Protein AF-A0A0J8S4V4-F1 (afdb_monomer_lite)

InterPro domains:
  IPR008217 Ccc1 family [PF01988] (78-134)
  IPR008217 Ccc1 family [PTHR31851] (48-133)

pLDDT: mean 70.84, std 20.44, range [33.16, 96.19]

Sequence (135 aa):
MACFLVLKRLLLGPSPPSTQDRLRKRLEQRQLLSDEGESSLQNGQSRRLLDLEAQTYDTFDDNASNASTRSRINPRIISDAILGLSDGLTVPFALSAGLSALGNTKVVVLGGLAELAAGAISMGLGGYVGAKSEM

Foldseek 3Di:
DVVVVVVCCVVVDDDPDDVVVVVVVVVVVVVVVPPPDDDDDDDDDPDPDPDPPPDPPPPPPPPDDDPDPPPPDPVVVVVLVCVLVVCLPPVLVVQLVVCVVVVDVVCSVVVSVVCNVVSCVVSVVVVVVVVVVVD

Radius of gyration: 25.63 Å; chains: 1; bounding box: 70×53×45 Å

Secondary structure (DSSP, 8-state):
-HHHHHHHHHHS-PPPPPHHHHHHHHHHHHHTTS-SS-----------SS------------------------HHHHHHHHHHHHHHHHHHHHHHHHHGGGS-HHHHHHHHHHHHHHHHHHHHHHHHHHHHH--

Structure (mmCIF, N/CA/C/O backbone):
data_AF-A0A0J8S4V4-F1
#
_entry.id   AF-A0A0J8S4V4-F1
#
loop_
_atom_site.group_PDB
_atom_site.id
_atom_site.type_symbol
_atom_site.label_atom_id
_atom_site.label_alt_id
_atom_site.label_comp_id
_atom_site.label_asym_id
_atom_site.label_entity_id
_atom_site.label_seq_id
_atom_site.pdbx_PDB_ins_code
_atom_site.Cartn_x
_atom_site.Cartn_y
_atom_site.Cartn_z
_atom_site.occupancy
_atom_site.B_iso_or_equiv
_atom_site.auth_seq_id
_atom_site.auth_comp_id
_atom_site.auth_asym_id
_atom_site.auth_atom_id
_atom_site.pdbx_PDB_model_num
ATOM 1 N N . MET A 1 1 ? 8.270 0.856 2.072 1.00 50.00 1 MET A N 1
ATOM 2 C CA . MET A 1 1 ? 9.400 1.570 2.743 1.00 50.00 1 MET A CA 1
ATOM 3 C C . MET A 1 1 ? 9.654 2.974 2.167 1.00 50.00 1 MET A C 1
ATOM 5 O O . MET A 1 1 ? 9.890 3.898 2.940 1.00 50.00 1 MET A O 1
ATOM 9 N N . ALA A 1 2 ? 9.540 3.173 0.845 1.00 47.88 2 ALA A N 1
ATOM 10 C CA . ALA A 1 2 ? 9.671 4.487 0.200 1.00 47.88 2 ALA A CA 1
ATOM 11 C C . ALA A 1 2 ? 8.637 5.526 0.689 1.00 47.88 2 ALA A C 1
ATOM 13 O O . ALA A 1 2 ? 9.010 6.659 0.978 1.00 47.88 2 ALA A O 1
ATOM 14 N N . CYS A 1 3 ? 7.374 5.135 0.908 1.00 47.44 3 CYS A N 1
ATOM 15 C CA . CYS A 1 3 ? 6.353 6.041 1.453 1.00 47.44 3 CYS A CA 1
ATOM 16 C C . CYS A 1 3 ? 6.638 6.461 2.912 1.00 47.44 3 CYS A C 1
ATOM 18 O O . CYS A 1 3 ? 6.410 7.608 3.275 1.00 47.44 3 CYS A O 1
ATOM 20 N N . PHE A 1 4 ? 7.237 5.586 3.734 1.00 61.81 4 PHE A N 1
ATOM 21 C CA . PHE A 1 4 ? 7.678 5.933 5.096 1.00 61.81 4 PHE A CA 1
ATOM 22 C C . PHE A 1 4 ? 8.852 6.926 5.086 1.00 61.81 4 PHE A C 1
ATOM 24 O O . PHE A 1 4 ? 8.906 7.834 5.910 1.00 61.81 4 PHE A O 1
ATOM 31 N N . LEU A 1 5 ? 9.777 6.796 4.127 1.00 56.94 5 LEU A N 1
ATOM 32 C CA . LEU A 1 5 ? 10.894 7.729 3.929 1.00 56.94 5 LEU A CA 1
ATOM 33 C C . LEU A 1 5 ? 10.432 9.094 3.397 1.00 56.94 5 LEU A C 1
ATOM 35 O O . LEU A 1 5 ? 10.936 10.116 3.862 1.00 56.94 5 LEU A O 1
ATOM 39 N N . VAL A 1 6 ? 9.456 9.123 2.485 1.00 70.31 6 VAL A N 1
ATOM 40 C CA . VAL A 1 6 ? 8.834 10.358 1.977 1.00 70.31 6 VAL A CA 1
ATOM 41 C C . VAL A 1 6 ? 8.023 11.046 3.072 1.00 70.31 6 VAL A C 1
ATOM 43 O O . VAL A 1 6 ? 8.192 12.243 3.279 1.00 70.31 6 VAL A O 1
ATOM 46 N N . LEU A 1 7 ? 7.233 10.300 3.849 1.00 58.72 7 LEU A N 1
ATOM 47 C CA . LEU A 1 7 ? 6.465 10.853 4.962 1.00 58.72 7 LEU A CA 1
ATOM 48 C C . LEU A 1 7 ? 7.385 11.351 6.086 1.00 58.72 7 LEU A C 1
ATOM 50 O O . LEU A 1 7 ? 7.160 12.436 6.603 1.00 58.72 7 LEU A O 1
ATOM 54 N N . LYS A 1 8 ? 8.488 10.650 6.395 1.00 63.00 8 LYS A N 1
ATOM 55 C CA . LYS A 1 8 ? 9.524 11.123 7.334 1.00 63.00 8 LYS A CA 1
ATOM 56 C C . LYS A 1 8 ? 10.248 12.373 6.815 1.00 63.00 8 LYS A C 1
ATOM 58 O O . LYS A 1 8 ? 10.540 13.263 7.605 1.00 63.00 8 LYS A O 1
ATOM 63 N N . ARG A 1 9 ? 10.499 12.478 5.504 1.00 62.00 9 ARG A N 1
ATOM 64 C CA . ARG A 1 9 ? 11.046 13.686 4.851 1.00 62.00 9 ARG A CA 1
ATOM 65 C C . ARG A 1 9 ? 10.070 14.866 4.873 1.00 62.00 9 ARG A C 1
ATOM 67 O O . ARG A 1 9 ? 10.527 15.999 4.991 1.00 62.00 9 ARG A O 1
ATOM 74 N N . LEU A 1 10 ? 8.766 14.603 4.782 1.00 63.44 10 LEU A N 1
ATOM 75 C CA . LEU A 1 10 ? 7.713 15.620 4.805 1.00 63.44 10 LEU A CA 1
ATOM 76 C C . LEU A 1 10 ? 7.355 16.066 6.236 1.00 63.44 10 LEU A C 1
ATOM 78 O O . LEU A 1 10 ? 7.083 17.243 6.442 1.00 63.44 10 LEU A O 1
ATOM 82 N N . 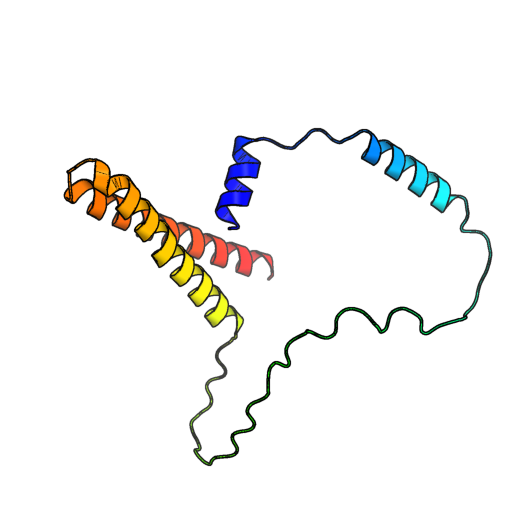LEU A 1 11 ? 7.398 15.157 7.225 1.00 63.56 11 LEU A N 1
ATOM 83 C CA . LEU A 1 11 ? 7.059 15.449 8.627 1.00 63.56 11 LEU A CA 1
ATOM 84 C C . LEU A 1 11 ? 8.227 16.005 9.458 1.00 63.56 11 LEU A C 1
ATOM 86 O O . LEU A 1 11 ? 7.982 16.796 10.361 1.00 63.56 11 LEU A O 1
ATOM 90 N N . LEU A 1 12 ? 9.479 15.586 9.211 1.00 65.88 12 LEU A N 1
ATOM 91 C CA . LEU A 1 12 ? 10.637 16.025 10.018 1.00 65.88 12 LEU A CA 1
ATOM 92 C C . LEU A 1 12 ? 11.431 17.180 9.387 1.00 65.88 12 LEU A C 1
ATOM 94 O O . LEU A 1 12 ? 12.363 17.682 10.012 1.00 65.88 12 LEU A O 1
ATOM 98 N N . GLY A 1 13 ? 11.061 17.620 8.181 1.00 54.69 13 GLY A N 1
ATOM 99 C CA . GLY A 1 13 ? 11.770 18.671 7.453 1.00 54.69 13 GLY A CA 1
ATOM 100 C C . GLY A 1 13 ? 13.216 18.296 7.079 1.00 54.69 13 GLY A C 1
ATOM 101 O O . GLY A 1 13 ? 13.777 17.303 7.553 1.00 54.69 13 GLY A O 1
ATOM 102 N N . PRO A 1 14 ? 13.858 19.055 6.176 1.00 64.31 14 PRO A N 1
ATOM 103 C CA . PRO A 1 14 ? 15.275 18.876 5.892 1.00 64.31 14 PRO A CA 1
ATOM 104 C C . PRO A 1 14 ? 16.092 19.180 7.155 1.00 64.31 14 PRO A C 1
ATOM 106 O O . PRO A 1 14 ? 16.053 20.289 7.682 1.00 64.31 14 PRO A O 1
ATOM 109 N N . SER A 1 15 ? 16.847 18.190 7.637 1.00 58.78 15 SER A N 1
ATOM 110 C CA . SER A 1 15 ? 17.825 18.386 8.708 1.00 58.78 15 SER A CA 1
ATOM 111 C C . SER A 1 15 ? 18.802 19.503 8.315 1.00 58.78 15 SER A C 1
ATOM 113 O O . SER A 1 15 ? 19.285 19.484 7.176 1.00 58.78 15 SER A O 1
ATOM 115 N N . PRO A 1 16 ? 19.116 20.454 9.214 1.00 65.56 16 PRO A N 1
ATOM 116 C CA . PRO A 1 16 ? 20.029 21.542 8.897 1.00 65.56 16 PRO A CA 1
ATOM 117 C C . PRO A 1 16 ? 21.397 20.984 8.474 1.00 65.56 16 PRO A C 1
ATOM 119 O O . PRO A 1 16 ? 21.843 19.977 9.036 1.00 65.56 16 PRO A O 1
ATOM 122 N N . PRO A 1 17 ? 22.069 21.612 7.492 1.00 58.56 17 PRO A N 1
ATOM 123 C CA . PRO A 1 17 ? 23.377 21.166 7.038 1.00 58.56 17 PRO A CA 1
ATOM 124 C C . PRO A 1 17 ? 24.356 21.229 8.208 1.00 58.56 17 PRO A C 1
ATOM 126 O O . PRO A 1 17 ? 24.560 22.279 8.824 1.00 58.56 17 PRO A O 1
ATOM 129 N N . SER A 1 18 ? 24.934 20.080 8.539 1.00 62.75 18 SER A N 1
ATOM 130 C CA . SER A 1 18 ? 25.891 19.974 9.631 1.00 62.75 18 SER A CA 1
ATOM 131 C C . SER A 1 18 ? 27.195 20.685 9.254 1.00 62.75 18 SER A C 1
ATOM 133 O O . SER A 1 18 ? 27.595 20.719 8.091 1.00 62.75 18 SER A O 1
ATOM 135 N N . THR A 1 19 ? 27.899 21.247 10.239 1.00 66.88 19 THR A N 1
ATOM 136 C CA . THR A 1 19 ? 29.189 21.954 10.076 1.00 66.88 19 THR A CA 1
ATOM 137 C C . THR A 1 19 ? 30.239 21.141 9.289 1.00 66.88 19 THR A C 1
ATOM 139 O O . THR A 1 19 ? 31.135 21.716 8.672 1.00 66.88 19 THR A O 1
ATOM 142 N N . GLN A 1 20 ? 30.083 19.814 9.237 1.00 63.66 20 GLN A N 1
ATOM 143 C CA . GLN A 1 20 ? 30.852 18.876 8.411 1.00 63.66 20 GLN A CA 1
ATOM 144 C C . GLN A 1 20 ? 30.785 19.201 6.906 1.00 63.66 20 GLN A C 1
ATOM 146 O O . GLN A 1 20 ? 31.806 19.122 6.225 1.00 63.66 20 GLN A O 1
ATOM 151 N N . ASP A 1 21 ? 29.643 19.661 6.383 1.00 62.62 21 ASP A N 1
ATOM 152 C CA . ASP A 1 21 ? 29.483 19.998 4.958 1.00 62.62 21 ASP A CA 1
ATOM 153 C C . ASP A 1 21 ? 30.279 21.253 4.570 1.00 62.62 21 ASP A C 1
ATOM 155 O O . ASP A 1 21 ? 30.789 21.378 3.453 1.00 62.62 21 ASP A O 1
ATOM 159 N N . ARG A 1 22 ? 30.456 22.177 5.525 1.00 65.38 22 ARG A N 1
ATOM 160 C CA . ARG A 1 22 ? 31.315 23.358 5.351 1.00 65.38 22 ARG A CA 1
ATOM 161 C C . ARG A 1 22 ? 32.796 22.987 5.342 1.00 65.38 22 ARG A C 1
ATOM 163 O O . ARG A 1 22 ? 33.561 23.591 4.592 1.00 65.38 22 ARG A O 1
ATOM 170 N N . LEU A 1 23 ? 33.192 21.998 6.144 1.00 63.09 23 LEU A N 1
ATOM 171 C CA . LEU A 1 23 ? 34.560 21.479 6.165 1.00 63.09 23 LEU A CA 1
ATOM 172 C C . LEU A 1 23 ? 34.869 20.665 4.907 1.00 63.09 23 LEU A C 1
ATOM 174 O O . LEU A 1 23 ? 35.931 20.855 4.323 1.00 63.09 23 LEU A O 1
ATOM 178 N N . ARG A 1 24 ? 33.924 19.853 4.419 1.00 68.38 24 ARG A N 1
ATOM 179 C CA . ARG A 1 24 ? 34.069 19.127 3.148 1.00 68.38 24 ARG A CA 1
ATOM 180 C C . ARG A 1 24 ? 34.285 20.064 1.965 1.00 68.38 24 ARG A C 1
ATOM 182 O O . ARG A 1 24 ? 35.248 19.879 1.232 1.00 68.38 24 ARG A O 1
ATOM 189 N N . LYS A 1 25 ? 33.504 21.145 1.856 1.00 67.50 25 LYS A N 1
ATOM 190 C CA . LYS A 1 25 ? 33.727 22.163 0.811 1.00 67.50 25 LYS A CA 1
ATOM 191 C C . LYS A 1 25 ? 35.089 22.860 0.920 1.00 67.50 25 LYS A C 1
ATOM 193 O O . LYS A 1 25 ? 35.677 23.200 -0.098 1.00 67.50 25 LYS A O 1
ATOM 198 N N . ARG A 1 26 ? 35.611 23.064 2.135 1.00 64.44 26 ARG A N 1
ATOM 199 C CA . ARG A 1 26 ? 36.954 23.638 2.359 1.00 64.44 26 ARG A CA 1
ATOM 200 C C . ARG A 1 26 ? 38.079 22.650 2.021 1.00 64.44 26 ARG A C 1
ATOM 202 O O . ARG A 1 26 ? 39.130 23.090 1.565 1.00 64.44 26 ARG A O 1
ATOM 209 N N . LEU A 1 27 ? 37.864 21.351 2.238 1.00 66.06 27 LEU A N 1
ATOM 210 C CA . LEU A 1 27 ? 38.814 20.289 1.895 1.00 66.06 27 LEU A CA 1
ATOM 211 C C . LEU A 1 27 ? 38.864 20.038 0.382 1.00 66.06 27 LEU A C 1
ATOM 213 O O . LEU A 1 27 ? 39.959 19.969 -0.166 1.00 66.06 27 LEU A O 1
ATOM 217 N N . GLU A 1 28 ? 37.724 20.036 -0.315 1.00 70.62 28 GLU A N 1
ATOM 218 C CA . GLU A 1 28 ? 37.704 19.965 -1.787 1.00 70.62 28 GLU A CA 1
ATOM 219 C C . GLU A 1 28 ? 38.363 21.193 -2.425 1.00 70.62 28 GLU A C 1
ATOM 221 O O . GLU A 1 28 ? 39.132 21.078 -3.377 1.00 70.62 28 GLU A O 1
ATOM 226 N N . GLN A 1 29 ? 38.155 22.375 -1.837 1.00 67.62 29 GLN A N 1
ATOM 227 C CA . GLN A 1 29 ? 38.824 23.593 -2.288 1.00 67.62 29 GLN A CA 1
ATOM 228 C C . GLN A 1 29 ? 40.347 23.548 -2.066 1.00 67.62 29 GLN A C 1
ATOM 230 O O . GLN A 1 29 ? 41.073 24.217 -2.791 1.00 67.62 29 GLN A O 1
ATOM 235 N N . ARG A 1 30 ? 40.851 22.751 -1.110 1.00 56.97 30 ARG A N 1
ATOM 236 C CA . ARG A 1 30 ? 42.294 22.484 -0.948 1.00 56.97 30 ARG A CA 1
ATOM 237 C C . ARG A 1 30 ? 42.818 21.421 -1.915 1.00 56.97 30 ARG A C 1
ATOM 239 O O . ARG A 1 30 ? 43.979 21.517 -2.290 1.00 56.97 30 ARG A O 1
ATOM 246 N N . GLN A 1 31 ? 41.991 20.462 -2.331 1.00 55.94 31 GLN A N 1
ATOM 247 C CA . GLN A 1 31 ? 42.362 19.446 -3.323 1.00 55.94 31 GLN A CA 1
ATOM 248 C C . GLN A 1 31 ? 42.525 20.032 -4.732 1.00 55.94 31 GLN A C 1
ATOM 250 O O . GLN A 1 31 ? 43.446 19.646 -5.441 1.00 55.94 31 GLN A O 1
ATOM 255 N N . LEU A 1 32 ? 41.730 21.041 -5.105 1.00 55.25 32 LEU A N 1
ATOM 256 C CA . LEU A 1 32 ? 41.868 21.730 -6.399 1.00 55.25 32 LEU A CA 1
ATOM 257 C C . LEU A 1 32 ? 43.122 22.623 -6.519 1.00 55.25 32 LEU A C 1
ATOM 259 O O . LEU A 1 32 ? 43.405 23.127 -7.598 1.00 55.25 32 LEU A O 1
ATOM 263 N N . LEU A 1 33 ? 43.873 22.830 -5.431 1.00 54.91 33 LEU A N 1
ATOM 264 C CA . LEU A 1 33 ? 45.148 23.566 -5.418 1.00 54.91 33 LEU A CA 1
ATOM 265 C C . LEU A 1 33 ? 46.378 22.634 -5.430 1.00 54.91 33 LEU A C 1
ATOM 267 O O . LEU A 1 33 ? 47.497 23.125 -5.302 1.00 54.91 33 LEU A O 1
ATOM 271 N N . SER A 1 34 ? 46.191 21.312 -5.551 1.00 49.03 34 SER A N 1
ATOM 272 C CA . SER A 1 34 ? 47.278 20.318 -5.486 1.00 49.03 34 SER A CA 1
ATOM 273 C C . SER A 1 34 ? 47.435 19.434 -6.729 1.00 49.03 34 SER A C 1
ATOM 275 O O . SER A 1 34 ? 48.296 18.566 -6.702 1.00 49.03 34 SER A O 1
ATOM 277 N N . ASP A 1 35 ? 46.673 19.648 -7.808 1.00 46.31 35 ASP A N 1
ATOM 278 C CA . ASP A 1 35 ? 46.697 18.754 -8.986 1.00 46.31 35 ASP A CA 1
ATOM 279 C C . ASP A 1 35 ? 47.666 19.182 -10.111 1.00 46.31 35 ASP A C 1
ATOM 281 O O . ASP A 1 35 ? 47.731 18.552 -11.160 1.00 46.31 35 ASP A O 1
ATOM 285 N N . GLU A 1 36 ? 48.497 20.207 -9.895 1.00 49.56 36 GLU A N 1
ATOM 286 C CA . GLU A 1 36 ? 49.631 20.498 -10.787 1.00 49.56 36 GLU A CA 1
ATOM 287 C C . GLU A 1 36 ? 50.833 19.606 -10.413 1.00 49.56 36 GLU A C 1
ATOM 289 O O . GLU A 1 36 ? 51.835 20.091 -9.883 1.00 49.56 36 GLU A O 1
ATOM 294 N N . GLY A 1 37 ? 50.743 18.292 -10.651 1.00 47.31 37 GLY A N 1
ATOM 295 C CA . GLY A 1 37 ? 51.923 17.423 -10.615 1.00 47.31 37 GLY A CA 1
ATOM 296 C C . GLY A 1 37 ? 51.695 15.961 -10.233 1.00 47.31 37 GLY A C 1
ATOM 297 O O . GLY A 1 37 ? 51.513 15.640 -9.067 1.00 47.31 37 GLY A O 1
ATOM 298 N N . GLU A 1 38 ? 51.886 15.104 -11.237 1.00 35.53 38 GLU A N 1
ATOM 299 C CA . GLU A 1 38 ? 52.450 13.743 -11.184 1.00 35.53 38 GLU A CA 1
ATOM 300 C C . GLU A 1 38 ? 51.544 12.609 -11.687 1.00 35.53 38 GLU A C 1
ATOM 302 O O . GLU A 1 38 ? 50.490 12.253 -11.169 1.00 35.53 38 GLU A O 1
ATOM 307 N N . SER A 1 39 ? 52.052 12.037 -12.768 1.00 37.69 39 SER A N 1
ATOM 308 C CA . SER A 1 39 ? 51.565 10.939 -13.581 1.00 37.69 39 SER A CA 1
ATOM 309 C C . SER A 1 39 ? 51.892 9.546 -13.019 1.00 37.69 39 SER A C 1
ATOM 311 O O . SER A 1 39 ? 52.938 9.360 -12.407 1.00 37.69 39 SER A O 1
ATOM 313 N N . SER A 1 40 ? 51.120 8.554 -13.486 1.00 35.03 40 SER A N 1
ATOM 314 C CA . SER A 1 40 ? 51.520 7.154 -13.769 1.00 35.03 40 SER A CA 1
ATOM 315 C C . SER A 1 40 ? 51.294 6.059 -12.704 1.00 35.03 40 SER A C 1
ATOM 317 O O . SER A 1 40 ? 51.623 6.192 -11.535 1.00 35.03 40 SER A O 1
ATOM 319 N N . LEU A 1 41 ? 50.749 4.937 -13.206 1.00 44.09 41 LEU A N 1
ATOM 320 C CA . LEU A 1 41 ? 50.546 3.588 -12.643 1.00 44.09 41 LEU A CA 1
ATOM 321 C C . LEU A 1 41 ? 51.369 3.182 -11.397 1.00 44.09 41 LEU A C 1
ATOM 323 O O . LEU A 1 41 ? 52.589 3.223 -11.469 1.00 44.09 41 LEU A O 1
ATOM 327 N N . GLN A 1 42 ? 50.722 2.529 -10.408 1.00 41.12 42 GLN A N 1
ATOM 328 C CA . GLN A 1 42 ? 50.954 1.108 -10.033 1.00 41.12 42 GLN A CA 1
ATOM 329 C C . GLN A 1 42 ? 50.034 0.634 -8.872 1.00 41.12 42 GLN A C 1
ATOM 331 O O . GLN A 1 42 ? 49.894 1.328 -7.874 1.00 41.12 42 GLN A O 1
ATOM 336 N N . ASN A 1 43 ? 49.595 -0.636 -8.946 1.00 34.06 43 ASN A N 1
ATOM 337 C CA . ASN A 1 43 ? 49.363 -1.576 -7.822 1.00 34.06 43 ASN A CA 1
ATOM 338 C C . ASN A 1 43 ? 48.121 -1.372 -6.921 1.00 34.06 43 ASN A C 1
ATOM 340 O O . ASN A 1 43 ? 47.822 -0.281 -6.478 1.00 34.06 43 ASN A O 1
ATOM 344 N N . GLY A 1 44 ? 47.352 -2.378 -6.501 1.00 33.16 44 GLY A N 1
ATOM 345 C CA . GLY A 1 44 ? 47.536 -3.825 -6.511 1.00 33.16 44 GLY A CA 1
ATOM 346 C C . GLY A 1 44 ? 46.633 -4.457 -5.432 1.00 33.16 44 GLY A C 1
ATOM 347 O O . GLY A 1 44 ? 46.713 -4.131 -4.253 1.00 33.16 44 GLY A O 1
ATOM 348 N N . GLN A 1 45 ? 45.752 -5.364 -5.855 1.00 48.88 45 GLN A N 1
ATOM 349 C CA . GLN A 1 45 ? 45.441 -6.646 -5.195 1.00 48.88 45 GLN A CA 1
ATOM 350 C C . GLN A 1 45 ? 44.839 -6.753 -3.772 1.00 48.88 45 GLN A C 1
ATOM 352 O O . GLN A 1 45 ? 44.493 -7.874 -3.408 1.00 48.88 45 GLN A O 1
ATOM 357 N N . SER A 1 46 ? 44.614 -5.708 -2.971 1.00 45.78 46 SER A N 1
ATOM 358 C CA . SER A 1 46 ? 44.446 -5.934 -1.512 1.00 45.78 46 SER A CA 1
ATOM 359 C C . SER A 1 46 ? 43.067 -5.714 -0.857 1.00 45.78 46 SER A C 1
ATOM 361 O O . SER A 1 46 ? 43.027 -5.297 0.296 1.00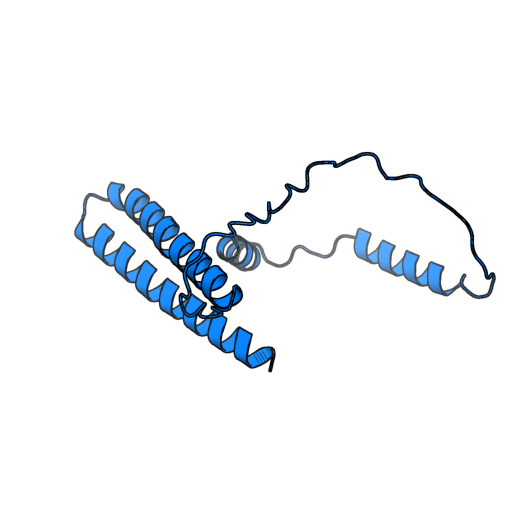 45.78 46 SER A O 1
ATOM 363 N N . ARG A 1 47 ? 41.924 -6.006 -1.511 1.00 41.34 47 ARG A N 1
ATOM 364 C CA . ARG A 1 47 ? 40.604 -6.141 -0.818 1.00 41.34 47 ARG A CA 1
ATOM 365 C C . ARG A 1 47 ? 39.685 -7.214 -1.417 1.00 41.34 47 ARG A C 1
ATOM 367 O O . ARG A 1 47 ? 38.512 -6.984 -1.676 1.00 41.34 47 ARG A O 1
ATOM 374 N N . ARG A 1 48 ? 40.239 -8.407 -1.632 1.00 48.06 48 ARG A N 1
ATOM 375 C CA . ARG A 1 48 ? 39.539 -9.589 -2.160 1.00 48.06 48 ARG A CA 1
ATOM 376 C C . ARG A 1 48 ? 38.992 -10.547 -1.077 1.00 48.06 48 ARG A C 1
ATOM 378 O O . ARG A 1 48 ? 38.879 -11.726 -1.380 1.00 48.06 48 ARG A O 1
ATOM 385 N N . LEU A 1 49 ? 38.715 -10.122 0.166 1.00 52.66 49 LEU A N 1
ATOM 386 C CA . LEU A 1 49 ? 38.500 -11.099 1.262 1.00 52.66 49 LEU A CA 1
ATOM 387 C C . LEU A 1 49 ? 37.256 -10.939 2.158 1.00 52.66 49 LEU A C 1
ATOM 389 O O . LEU A 1 49 ? 37.042 -11.795 3.001 1.00 52.66 49 LEU A O 1
ATOM 393 N N . LEU A 1 50 ? 36.408 -9.928 1.982 1.00 54.47 50 LEU A N 1
ATOM 394 C CA . LEU A 1 50 ? 35.125 -9.789 2.698 1.00 54.47 50 LEU A CA 1
ATOM 395 C C . LEU A 1 50 ? 34.215 -9.028 1.712 1.00 54.47 50 LEU A C 1
ATOM 397 O O . LEU A 1 50 ? 34.514 -7.880 1.413 1.00 54.47 50 LEU A O 1
ATOM 401 N N . ASP A 1 51 ? 33.275 -9.601 0.963 1.00 41.22 51 ASP A N 1
ATOM 402 C CA . ASP A 1 51 ? 32.212 -10.506 1.377 1.00 41.22 51 ASP A CA 1
ATOM 403 C C . ASP A 1 51 ? 31.873 -11.475 0.234 1.00 41.22 51 ASP A C 1
ATOM 405 O O . ASP A 1 51 ? 31.480 -11.086 -0.868 1.00 41.22 51 ASP A O 1
ATOM 409 N N . LEU A 1 52 ? 32.052 -12.763 0.509 1.00 53.72 52 LEU A N 1
ATOM 410 C CA . LEU A 1 52 ? 31.711 -13.871 -0.368 1.00 53.72 52 LEU A CA 1
ATOM 411 C C . LEU A 1 52 ? 30.273 -14.331 -0.091 1.00 53.72 52 LEU A C 1
ATOM 413 O O . LEU A 1 52 ? 30.093 -15.467 0.309 1.00 53.72 52 LEU A O 1
ATOM 417 N N . GLU A 1 53 ? 29.261 -13.479 -0.284 1.00 45.56 53 GLU A N 1
ATOM 418 C CA . GLU A 1 53 ? 27.839 -13.893 -0.252 1.00 45.56 53 GLU A CA 1
ATOM 419 C C . GLU A 1 53 ? 26.957 -13.058 -1.201 1.00 45.56 53 GLU A C 1
ATOM 421 O O . GLU A 1 53 ? 25.805 -12.738 -0.913 1.00 45.56 53 GLU A O 1
ATOM 426 N N . ALA A 1 54 ? 27.462 -12.721 -2.391 1.00 44.12 54 ALA A N 1
ATOM 427 C CA . ALA A 1 54 ? 26.559 -12.433 -3.501 1.00 44.12 54 ALA A CA 1
ATOM 428 C C . ALA A 1 54 ? 26.059 -13.779 -4.028 1.00 44.12 54 ALA A C 1
ATOM 430 O O . ALA A 1 54 ? 26.712 -14.401 -4.865 1.00 44.12 54 ALA A O 1
ATOM 431 N N . GLN A 1 55 ? 24.943 -14.244 -3.457 1.00 43.25 55 GLN A N 1
ATOM 432 C CA . GLN A 1 55 ? 24.180 -15.387 -3.942 1.00 43.25 55 GLN A CA 1
ATOM 433 C C . GLN A 1 55 ? 24.109 -15.331 -5.464 1.00 43.25 55 GLN A C 1
ATOM 435 O O . GLN A 1 55 ? 23.501 -14.440 -6.061 1.00 43.25 55 GLN A O 1
ATOM 440 N N . THR A 1 56 ? 24.799 -16.296 -6.060 1.00 42.09 56 THR A N 1
ATOM 441 C CA . THR A 1 56 ? 24.596 -16.797 -7.402 1.00 42.09 56 THR A CA 1
ATOM 442 C C . THR A 1 56 ? 23.101 -16.770 -7.688 1.00 42.09 56 THR A C 1
ATOM 444 O O . THR A 1 56 ? 22.325 -17.497 -7.071 1.00 42.09 56 THR A O 1
ATOM 447 N N . TYR A 1 57 ? 22.680 -15.911 -8.613 1.00 42.09 57 TYR A N 1
ATOM 448 C CA . TYR A 1 57 ? 21.444 -16.166 -9.330 1.00 42.09 57 TYR A CA 1
ATOM 449 C C . TYR A 1 57 ? 21.739 -17.410 -10.159 1.00 42.09 57 TYR A C 1
ATOM 451 O O . TYR A 1 57 ? 22.314 -17.311 -11.244 1.00 42.09 57 TYR A O 1
ATOM 459 N N . ASP A 1 58 ? 21.469 -18.578 -9.576 1.00 33.72 58 ASP A N 1
ATOM 460 C CA . ASP A 1 58 ? 21.614 -19.854 -10.253 1.00 33.72 58 ASP A CA 1
ATOM 461 C C . ASP A 1 58 ? 20.795 -19.775 -11.533 1.00 33.72 58 ASP A C 1
ATOM 463 O O . ASP A 1 58 ? 19.566 -19.660 -11.539 1.00 33.72 58 ASP A O 1
ATOM 467 N N . THR A 1 59 ? 21.522 -19.759 -12.643 1.00 45.53 59 THR A N 1
ATOM 468 C CA . THR A 1 59 ? 20.941 -19.998 -13.948 1.00 45.53 59 THR A CA 1
ATOM 469 C C . THR A 1 59 ? 20.525 -21.459 -13.931 1.00 45.53 59 THR A C 1
ATOM 471 O O . THR A 1 59 ? 21.353 -22.347 -14.107 1.00 45.53 59 THR A O 1
ATOM 474 N N . PHE A 1 60 ? 19.248 -21.703 -13.639 1.00 44.97 60 PHE A N 1
ATOM 475 C CA . PHE A 1 60 ? 18.625 -23.003 -13.843 1.00 44.97 60 PHE A CA 1
ATOM 476 C C . PHE A 1 60 ? 18.602 -23.264 -15.353 1.00 44.97 60 PHE A C 1
ATOM 478 O O . PHE A 1 60 ? 17.759 -22.748 -16.093 1.00 44.97 60 PHE A O 1
ATOM 485 N N . ASP A 1 61 ? 19.611 -23.998 -15.811 1.00 48.94 61 ASP A N 1
ATOM 486 C CA . ASP A 1 61 ? 19.737 -24.525 -17.163 1.00 48.94 61 ASP A CA 1
ATOM 487 C C . ASP A 1 61 ? 18.834 -25.764 -17.280 1.00 48.94 61 ASP A C 1
ATOM 489 O O . ASP A 1 61 ? 19.282 -26.908 -17.229 1.00 48.94 61 ASP A O 1
ATOM 493 N N . ASP A 1 62 ? 17.523 -25.536 -17.382 1.00 47.97 62 ASP A N 1
ATOM 494 C CA . ASP A 1 62 ? 16.571 -26.581 -17.758 1.00 47.97 62 ASP A CA 1
ATOM 495 C C . ASP A 1 62 ? 16.477 -26.644 -19.285 1.00 47.97 62 ASP A C 1
ATOM 497 O O . ASP A 1 62 ? 15.570 -26.105 -19.930 1.00 47.97 62 ASP A O 1
ATOM 501 N N . ASN A 1 63 ? 17.440 -27.345 -19.879 1.00 59.53 63 ASN A N 1
ATOM 502 C CA . ASN A 1 63 ? 17.291 -27.915 -21.208 1.00 59.53 63 ASN A CA 1
ATOM 503 C C . ASN A 1 63 ? 16.288 -29.083 -21.153 1.00 59.53 63 ASN A C 1
ATOM 505 O O . ASN A 1 63 ? 16.665 -30.253 -21.100 1.00 59.53 63 ASN A O 1
ATOM 509 N N . ALA A 1 64 ? 14.998 -28.753 -21.172 1.00 45.97 64 ALA A N 1
ATOM 510 C CA . ALA A 1 64 ? 13.914 -29.696 -21.414 1.00 45.97 64 ALA A CA 1
ATOM 511 C C . ALA A 1 64 ? 12.889 -29.061 -22.364 1.00 45.97 64 ALA A C 1
ATOM 513 O O . ALA A 1 64 ? 11.908 -28.441 -21.959 1.00 45.97 64 ALA A O 1
ATOM 514 N N . SER A 1 65 ? 13.179 -29.183 -23.661 1.00 48.19 65 SER A N 1
ATOM 515 C CA . SER A 1 65 ? 12.202 -29.565 -24.690 1.00 48.19 65 SER A CA 1
ATOM 516 C C . SER A 1 65 ? 10.735 -29.189 -24.425 1.00 48.19 65 SER A C 1
ATOM 518 O O . SER A 1 65 ? 9.880 -30.040 -24.194 1.00 48.19 65 SER A O 1
ATOM 520 N N . ASN A 1 66 ? 10.403 -27.911 -24.586 1.00 41.66 66 ASN A N 1
ATOM 521 C CA . ASN A 1 66 ? 9.087 -27.537 -25.088 1.00 41.66 66 ASN A CA 1
ATOM 522 C C . ASN A 1 66 ? 9.172 -26.192 -25.800 1.00 41.66 66 ASN A C 1
ATOM 524 O O . ASN A 1 66 ? 9.499 -25.167 -25.204 1.00 41.66 66 ASN A O 1
ATOM 528 N N . ALA A 1 67 ? 8.881 -26.211 -27.098 1.00 50.75 67 ALA A N 1
ATOM 529 C CA . ALA A 1 67 ? 8.669 -25.027 -27.908 1.00 50.75 67 ALA A CA 1
ATOM 530 C C . ALA A 1 67 ? 7.408 -24.301 -27.411 1.00 50.75 67 ALA A C 1
ATOM 532 O O . ALA A 1 67 ? 6.330 -24.421 -27.980 1.00 50.75 67 ALA A O 1
ATOM 533 N N . SER A 1 68 ? 7.540 -23.569 -26.310 1.00 49.47 68 SER A N 1
ATOM 534 C CA . SER A 1 68 ? 6.564 -22.589 -25.865 1.00 49.47 68 SER A CA 1
ATOM 535 C C . SER A 1 68 ? 7.126 -21.225 -26.215 1.00 49.47 68 SER A C 1
ATOM 537 O O . SER A 1 68 ? 8.235 -20.876 -25.810 1.00 49.47 68 SER A O 1
ATOM 539 N N . THR A 1 69 ? 6.385 -20.479 -27.023 1.00 53.78 69 THR A N 1
ATOM 540 C CA . THR A 1 69 ? 6.607 -19.079 -27.377 1.00 53.78 69 THR A CA 1
ATOM 541 C C . THR A 1 69 ? 7.020 -18.282 -26.134 1.00 53.78 69 THR A C 1
ATOM 543 O O . THR A 1 69 ? 6.167 -17.836 -25.368 1.00 53.78 69 THR A O 1
ATOM 546 N N . ARG A 1 70 ? 8.330 -18.128 -25.885 1.00 61.97 70 ARG A N 1
ATOM 547 C CA . ARG A 1 70 ? 8.845 -17.425 -24.703 1.00 61.97 70 ARG A CA 1
ATOM 548 C C . ARG A 1 70 ? 8.562 -15.940 -24.891 1.00 61.97 70 ARG A C 1
ATOM 550 O O . ARG A 1 70 ? 9.377 -15.207 -25.447 1.00 61.97 70 ARG A O 1
ATOM 557 N N . SER A 1 71 ? 7.372 -15.512 -24.476 1.00 66.00 71 SER A N 1
ATOM 558 C CA . SER A 1 71 ? 7.010 -14.103 -24.374 1.00 66.00 71 SER A CA 1
ATOM 559 C C . SER A 1 71 ? 8.085 -13.424 -23.529 1.00 66.00 71 SER A C 1
ATOM 561 O O . SER A 1 71 ? 8.276 -13.769 -22.362 1.00 66.00 71 SER A O 1
ATOM 563 N N . ARG A 1 72 ? 8.870 -12.527 -24.134 1.00 71.06 72 ARG A N 1
ATOM 564 C CA . ARG A 1 72 ? 9.857 -11.727 -23.406 1.00 71.06 72 ARG A CA 1
ATOM 565 C C . ARG A 1 72 ? 9.103 -10.664 -22.617 1.00 71.06 72 ARG A C 1
ATOM 567 O O . ARG A 1 72 ? 8.919 -9.545 -23.084 1.00 71.06 72 ARG A O 1
ATOM 574 N N . ILE A 1 73 ? 8.626 -11.037 -21.437 1.00 77.69 73 ILE A N 1
ATOM 575 C CA . ILE A 1 73 ? 8.013 -10.103 -20.497 1.00 77.69 73 ILE A CA 1
ATOM 576 C C . ILE A 1 73 ? 9.145 -9.276 -19.878 1.00 77.69 73 ILE A C 1
ATOM 578 O O . ILE A 1 73 ? 10.133 -9.834 -19.399 1.00 77.69 73 ILE A O 1
ATOM 582 N N . ASN A 1 74 ? 9.032 -7.948 -19.910 1.00 85.88 74 ASN A N 1
ATOM 583 C CA . ASN A 1 74 ? 10.061 -7.079 -19.347 1.00 85.88 74 ASN A CA 1
ATOM 584 C C . ASN A 1 74 ? 10.102 -7.226 -17.815 1.00 85.88 74 ASN A C 1
ATOM 586 O O . ASN A 1 74 ? 9.064 -7.051 -17.172 1.00 85.88 74 ASN A O 1
ATOM 590 N N . PRO A 1 75 ? 11.282 -7.457 -17.209 1.00 87.69 75 PRO A N 1
ATOM 591 C CA . PRO A 1 75 ? 11.403 -7.630 -15.762 1.00 87.69 75 PRO A CA 1
ATOM 592 C C . PRO A 1 75 ? 10.953 -6.387 -14.987 1.00 87.69 75 PRO A C 1
ATOM 594 O O . PRO A 1 75 ? 10.420 -6.523 -13.897 1.00 87.69 75 PRO A O 1
ATOM 597 N N . ARG A 1 76 ? 11.074 -5.185 -15.574 1.00 84.56 76 ARG A N 1
ATOM 598 C CA . ARG A 1 76 ? 10.575 -3.932 -14.979 1.00 84.56 76 ARG A CA 1
ATOM 599 C C . ARG A 1 76 ? 9.077 -3.989 -14.662 1.00 84.56 76 ARG A C 1
ATOM 601 O O . ARG A 1 76 ? 8.682 -3.663 -13.556 1.00 84.56 76 ARG A O 1
ATOM 608 N N . ILE A 1 77 ? 8.270 -4.505 -15.592 1.00 85.38 77 ILE A N 1
ATOM 609 C CA . ILE A 1 77 ? 6.812 -4.616 -15.424 1.00 85.38 77 ILE A CA 1
ATOM 610 C C . ILE A 1 77 ? 6.474 -5.593 -14.293 1.00 85.38 77 ILE A C 1
ATOM 612 O O . ILE A 1 77 ? 5.576 -5.343 -13.496 1.00 85.38 77 ILE A O 1
ATOM 616 N N . ILE A 1 78 ? 7.209 -6.704 -14.214 1.00 91.06 78 ILE A N 1
ATOM 617 C CA . ILE A 1 78 ? 7.028 -7.712 -13.165 1.00 91.06 78 ILE A CA 1
ATOM 618 C C . ILE A 1 78 ? 7.422 -7.134 -11.802 1.00 91.06 78 ILE A C 1
ATOM 620 O O . ILE A 1 78 ? 6.673 -7.285 -10.842 1.00 91.06 78 ILE A O 1
ATOM 624 N N . SER A 1 79 ? 8.551 -6.430 -11.720 1.00 89.94 79 SER A N 1
ATOM 625 C CA . SER A 1 79 ? 8.996 -5.768 -10.493 1.00 89.94 79 SER A CA 1
ATOM 626 C C . SER A 1 79 ? 8.005 -4.703 -10.024 1.00 89.94 79 SER A C 1
ATOM 628 O O . SER A 1 79 ? 7.631 -4.711 -8.854 1.00 89.94 79 SER A O 1
ATOM 630 N N . ASP A 1 80 ? 7.523 -3.840 -10.920 1.00 88.44 80 ASP A N 1
ATOM 631 C CA . ASP A 1 80 ? 6.540 -2.801 -10.586 1.00 88.44 80 ASP A CA 1
ATOM 632 C C . ASP A 1 80 ? 5.217 -3.419 -10.105 1.00 88.44 80 ASP A C 1
ATOM 634 O O . ASP A 1 80 ? 4.622 -2.948 -9.132 1.00 88.44 80 ASP A O 1
ATOM 638 N N . ALA A 1 81 ? 4.793 -4.532 -10.718 1.00 89.62 81 ALA A N 1
ATOM 639 C CA . ALA A 1 81 ? 3.622 -5.288 -10.283 1.00 89.62 81 ALA A CA 1
ATOM 640 C C . ALA A 1 81 ? 3.813 -5.919 -8.895 1.00 89.62 81 ALA A C 1
ATOM 642 O O . ALA A 1 81 ? 2.910 -5.842 -8.063 1.00 89.62 81 ALA A O 1
ATOM 643 N N . ILE A 1 82 ? 4.979 -6.512 -8.614 1.00 92.94 82 ILE A N 1
ATOM 644 C CA . ILE A 1 82 ? 5.286 -7.100 -7.301 1.00 92.94 82 ILE A CA 1
ATOM 645 C C . ILE A 1 82 ? 5.341 -6.012 -6.227 1.00 92.94 82 ILE A C 1
ATOM 647 O O . ILE A 1 82 ? 4.803 -6.217 -5.140 1.00 92.94 82 ILE A O 1
ATOM 651 N N . LEU A 1 83 ? 5.944 -4.857 -6.517 1.00 89.88 83 LEU A N 1
ATOM 652 C CA . LEU A 1 83 ? 5.998 -3.726 -5.588 1.00 89.88 83 LEU A CA 1
ATOM 653 C C . LEU A 1 83 ? 4.592 -3.199 -5.275 1.00 89.88 83 LEU A C 1
ATOM 655 O O . LEU A 1 83 ? 4.261 -3.026 -4.102 1.00 89.88 83 LEU A O 1
ATOM 659 N N . GLY A 1 84 ? 3.751 -3.013 -6.297 1.00 90.19 84 GLY A N 1
ATOM 660 C CA . GLY A 1 84 ? 2.372 -2.557 -6.116 1.00 90.19 84 GLY A CA 1
ATO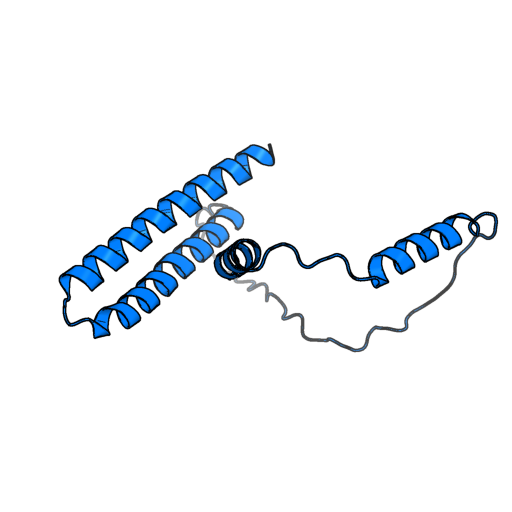M 661 C C . GLY A 1 84 ? 1.494 -3.565 -5.378 1.00 90.19 84 GLY A C 1
ATOM 662 O O . GLY A 1 84 ? 0.749 -3.190 -4.476 1.00 90.19 84 GLY A O 1
ATOM 663 N N . LEU A 1 85 ? 1.621 -4.855 -5.694 1.00 91.38 85 LEU A N 1
ATOM 664 C CA . LEU A 1 85 ? 0.904 -5.923 -4.997 1.00 91.38 85 LEU A CA 1
ATOM 665 C C . LEU A 1 85 ? 1.369 -6.054 -3.542 1.00 91.38 85 LEU A C 1
ATOM 667 O O . LEU A 1 85 ? 0.546 -6.229 -2.646 1.00 91.38 85 LEU A O 1
ATOM 671 N N . SER A 1 86 ? 2.671 -5.925 -3.288 1.00 92.44 86 SER A N 1
ATOM 672 C CA . SER A 1 86 ? 3.229 -6.023 -1.934 1.00 92.44 86 SER A CA 1
ATOM 673 C C . SER A 1 86 ? 2.760 -4.872 -1.040 1.00 92.44 86 SER A C 1
ATOM 675 O O . SER A 1 86 ? 2.367 -5.126 0.101 1.00 92.44 86 SER A O 1
ATOM 677 N N . ASP A 1 87 ? 2.733 -3.630 -1.542 1.00 88.56 87 ASP A N 1
ATOM 678 C CA . ASP A 1 87 ? 2.160 -2.493 -0.799 1.00 88.56 87 ASP A CA 1
ATOM 679 C C . ASP A 1 87 ? 0.630 -2.628 -0.668 1.00 88.56 87 ASP A C 1
ATOM 681 O O . ASP A 1 87 ? 0.086 -2.424 0.420 1.00 88.56 87 ASP A O 1
ATOM 685 N N . GLY A 1 88 ? -0.056 -3.071 -1.729 1.00 89.56 88 GLY A N 1
ATOM 686 C CA . GLY A 1 88 ? -1.508 -3.279 -1.764 1.00 89.56 88 GLY A CA 1
ATOM 687 C C . GLY A 1 88 ? -2.028 -4.409 -0.866 1.00 89.56 88 GLY A C 1
ATOM 688 O O . GLY A 1 88 ? -3.213 -4.430 -0.545 1.00 89.56 88 GLY A O 1
ATOM 689 N N . LEU A 1 89 ? -1.165 -5.322 -0.415 1.00 92.25 89 LEU A N 1
ATOM 690 C CA . LEU A 1 89 ? -1.504 -6.327 0.597 1.00 92.25 89 LEU A CA 1
ATOM 691 C C . LEU A 1 89 ? -1.060 -5.900 1.995 1.00 92.25 89 LEU A C 1
ATOM 693 O O . LEU A 1 89 ? -1.821 -6.038 2.950 1.00 92.25 89 LEU A O 1
ATOM 697 N N . THR A 1 90 ? 0.149 -5.358 2.130 1.00 92.88 90 THR A N 1
ATOM 698 C CA . THR A 1 90 ? 0.730 -5.062 3.446 1.00 92.88 90 THR A CA 1
ATOM 699 C C . THR A 1 90 ? 0.045 -3.877 4.118 1.00 92.88 90 THR A C 1
ATOM 701 O O . THR A 1 90 ? -0.295 -3.952 5.302 1.00 92.88 90 THR A O 1
ATOM 704 N N . VAL A 1 91 ? -0.182 -2.785 3.380 1.00 93.56 91 VAL A N 1
ATOM 705 C CA . VAL A 1 91 ? -0.738 -1.551 3.954 1.00 93.56 91 VAL A CA 1
ATOM 706 C C . VAL A 1 91 ? -2.209 -1.734 4.339 1.00 93.56 91 VAL A C 1
ATOM 708 O O . VAL A 1 91 ? -2.533 -1.488 5.503 1.00 93.56 91 VAL A O 1
ATOM 711 N N . PRO A 1 92 ? -3.099 -2.252 3.468 1.00 92.38 92 PRO A N 1
ATOM 712 C CA . PRO A 1 92 ? -4.488 -2.500 3.851 1.00 92.38 92 PRO A CA 1
ATOM 713 C C . PRO A 1 92 ? -4.631 -3.557 4.949 1.00 92.38 92 PRO A C 1
ATOM 715 O O . PRO A 1 92 ? -5.543 -3.449 5.769 1.00 92.38 92 PRO A O 1
ATOM 718 N N . PHE A 1 93 ? -3.729 -4.544 5.025 1.00 93.19 93 PHE A N 1
ATOM 719 C CA . PHE A 1 93 ? -3.717 -5.525 6.113 1.00 93.19 93 PHE A CA 1
ATOM 720 C C . PHE A 1 93 ? -3.372 -4.880 7.460 1.00 93.19 93 PHE A C 1
ATOM 722 O O . PHE A 1 93 ? -4.108 -5.051 8.434 1.00 93.19 93 PHE A O 1
ATOM 729 N N . ALA A 1 94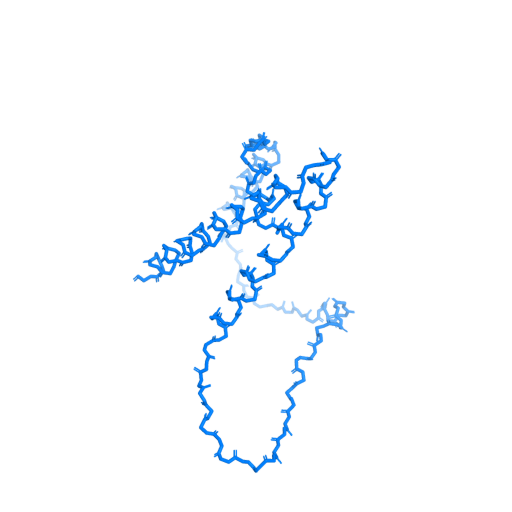 ? -2.307 -4.075 7.507 1.00 94.94 94 ALA A N 1
ATOM 730 C CA . ALA A 1 94 ? -1.927 -3.335 8.708 1.00 94.94 94 ALA A CA 1
ATOM 731 C C . ALA A 1 94 ? -3.018 -2.335 9.133 1.00 94.94 94 ALA A C 1
ATOM 733 O O . ALA A 1 94 ? -3.366 -2.252 10.312 1.00 94.94 94 ALA A O 1
ATOM 734 N N . LEU A 1 95 ? -3.598 -1.617 8.167 1.00 94.75 95 LEU A N 1
ATOM 735 C CA . LEU A 1 95 ? -4.676 -0.657 8.398 1.00 94.75 95 LEU A CA 1
ATOM 736 C C . LEU A 1 95 ? -5.937 -1.349 8.928 1.00 94.75 95 LEU A C 1
ATOM 738 O O . LEU A 1 95 ? -6.527 -0.886 9.902 1.00 94.75 95 LEU A O 1
ATOM 742 N N . SER A 1 96 ? -6.315 -2.489 8.346 1.00 93.62 96 SER A N 1
ATOM 743 C CA . SER A 1 96 ? -7.472 -3.262 8.803 1.00 93.62 96 SER A CA 1
ATOM 744 C C . SER A 1 96 ? -7.271 -3.805 10.217 1.00 93.62 96 SER A C 1
ATOM 746 O O . SER A 1 96 ? -8.182 -3.711 11.038 1.00 93.62 96 SER A O 1
ATOM 748 N N . ALA A 1 97 ? -6.073 -4.309 10.530 1.00 94.31 97 ALA A N 1
ATOM 749 C CA . ALA A 1 97 ? -5.725 -4.770 11.872 1.00 94.31 97 ALA A CA 1
ATOM 750 C C . ALA A 1 97 ? -5.802 -3.632 12.908 1.00 94.31 97 ALA A C 1
ATOM 752 O O . ALA A 1 97 ? -6.361 -3.824 13.987 1.00 94.31 97 ALA A O 1
ATOM 753 N N . GLY A 1 98 ? -5.317 -2.433 12.563 1.00 93.81 98 GLY A N 1
ATOM 754 C CA . GLY A 1 98 ? -5.413 -1.250 13.423 1.00 93.81 98 GLY A CA 1
ATOM 755 C C . GLY A 1 98 ? -6.852 -0.756 13.619 1.00 93.81 98 GLY A C 1
ATOM 756 O O . GLY A 1 98 ? -7.270 -0.486 14.744 1.00 93.81 98 GLY A O 1
ATOM 757 N N . LEU A 1 99 ? -7.641 -0.690 12.541 1.00 94.75 99 LEU A N 1
ATOM 758 C CA . LEU A 1 99 ? -9.050 -0.274 12.586 1.00 94.75 99 LEU A CA 1
ATOM 759 C C . LEU A 1 99 ? -9.956 -1.312 13.263 1.00 94.75 99 LEU A C 1
ATOM 761 O O . LEU A 1 99 ? -11.021 -0.949 13.764 1.00 94.75 99 LEU A O 1
ATOM 765 N N . SER A 1 100 ? -9.550 -2.584 13.317 1.00 92.75 100 SER A N 1
ATOM 766 C CA . SER A 1 100 ? -10.332 -3.656 13.946 1.00 92.75 100 SER A CA 1
ATOM 767 C C . SER A 1 100 ? -10.628 -3.389 15.427 1.00 92.75 100 SER A C 1
ATOM 769 O O . SER A 1 100 ? -11.621 -3.897 15.946 1.00 92.75 100 SER A O 1
ATOM 771 N N . ALA A 1 101 ? -9.817 -2.570 16.105 1.00 94.06 101 ALA A N 1
ATOM 772 C CA . ALA A 1 101 ? -10.032 -2.186 17.501 1.00 94.06 101 ALA A CA 1
ATOM 773 C C . ALA A 1 101 ? -11.233 -1.238 17.710 1.00 94.06 101 ALA A C 1
ATOM 775 O O . ALA A 1 101 ? -11.723 -1.111 18.829 1.00 94.06 101 ALA A O 1
ATOM 776 N N . LEU A 1 102 ? -11.740 -0.591 16.652 1.00 91.00 102 LEU A N 1
ATOM 777 C CA . LEU A 1 102 ? -12.862 0.357 16.727 1.00 91.00 102 LEU A CA 1
ATOM 778 C C . LEU A 1 102 ? -14.243 -0.323 16.792 1.00 91.00 102 LEU A C 1
ATOM 780 O O . LEU A 1 102 ? -15.258 0.363 16.886 1.00 91.00 102 LEU A O 1
ATOM 784 N N . GLY A 1 103 ? -14.313 -1.656 16.697 1.00 87.38 103 GLY A N 1
ATOM 785 C CA . GLY A 1 103 ? -15.556 -2.425 16.849 1.00 87.38 103 GLY A CA 1
ATOM 786 C C . GLY A 1 103 ? -16.581 -2.270 15.714 1.00 87.38 103 GLY A C 1
ATOM 787 O O . GLY A 1 103 ? -17.658 -2.855 15.786 1.00 87.38 103 GLY A O 1
ATOM 788 N N . ASN A 1 104 ? -16.268 -1.515 14.654 1.00 94.75 104 ASN A N 1
ATOM 789 C CA . ASN A 1 104 ? -17.146 -1.319 13.499 1.00 94.75 104 ASN A CA 1
ATOM 790 C C . ASN A 1 104 ? -16.520 -1.870 12.212 1.00 94.75 104 ASN A C 1
ATOM 792 O O . ASN A 1 104 ? -15.698 -1.221 11.563 1.00 94.75 104 ASN A O 1
ATOM 796 N N . THR A 1 105 ? -16.981 -3.047 11.790 1.00 95.12 105 THR A N 1
ATOM 797 C CA . THR A 1 105 ? -16.488 -3.742 10.592 1.00 95.12 105 THR A CA 1
ATOM 798 C C . THR A 1 105 ? -16.689 -2.942 9.302 1.00 95.12 105 THR A C 1
ATOM 800 O O . THR A 1 105 ? -15.867 -3.051 8.395 1.00 95.12 105 THR A O 1
ATOM 803 N N . LYS A 1 106 ? -17.722 -2.088 9.201 1.00 96.12 106 LYS A N 1
ATOM 804 C CA . LYS A 1 106 ? -17.919 -1.263 7.992 1.00 96.12 106 LYS A CA 1
ATOM 805 C C . LYS A 1 106 ? -16.777 -0.273 7.798 1.00 96.12 106 LYS A C 1
ATOM 807 O O . LYS A 1 106 ? -16.373 -0.046 6.666 1.00 96.12 106 LYS A O 1
ATOM 812 N N . VAL A 1 107 ? -16.261 0.295 8.889 1.00 95.25 107 VAL A N 1
ATOM 813 C CA . VAL A 1 107 ? -15.146 1.251 8.841 1.00 95.25 107 VAL A CA 1
ATOM 814 C C . VAL A 1 107 ? -13.863 0.552 8.405 1.00 95.25 107 VAL A C 1
ATOM 816 O O . VAL A 1 107 ? -13.142 1.090 7.574 1.00 95.25 107 VAL A O 1
ATOM 819 N N . VAL A 1 108 ? -13.616 -0.664 8.898 1.00 95.44 108 VAL A N 1
ATOM 820 C CA . VAL A 1 108 ? -12.463 -1.485 8.494 1.00 95.44 108 VAL A CA 1
ATOM 821 C C . VAL A 1 108 ? -12.498 -1.763 6.990 1.00 95.44 108 VAL A C 1
ATOM 823 O O . VAL A 1 108 ? -11.525 -1.500 6.290 1.00 95.44 108 VAL A O 1
ATOM 826 N N . VAL A 1 109 ? -13.639 -2.240 6.481 1.00 95.25 109 VAL A N 1
ATOM 827 C CA . VAL A 1 109 ? -13.779 -2.608 5.065 1.00 95.25 109 VAL A CA 1
ATOM 828 C C . VAL A 1 109 ? -13.725 -1.377 4.161 1.00 95.25 109 VAL A C 1
ATOM 830 O O . VAL A 1 109 ? -12.970 -1.374 3.195 1.00 95.25 109 VAL A O 1
ATOM 833 N N . LEU A 1 110 ? -14.477 -0.317 4.474 1.00 96.19 110 LEU A N 1
ATOM 834 C CA . LEU A 1 110 ? -14.480 0.908 3.666 1.00 96.19 110 LEU A CA 1
ATOM 835 C C . LEU A 1 110 ? -13.128 1.626 3.711 1.00 96.19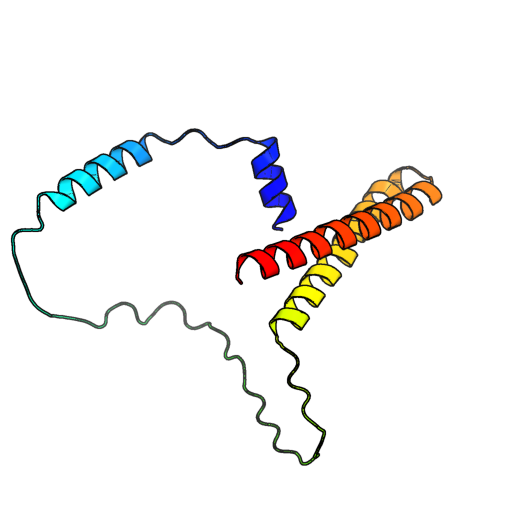 110 LEU A C 1
ATOM 837 O O . LEU A 1 110 ? -12.673 2.107 2.679 1.00 96.19 110 LEU A O 1
ATOM 841 N N . GLY A 1 111 ? -12.475 1.667 4.875 1.00 94.44 111 GLY A N 1
ATOM 842 C CA . GLY A 1 111 ? -11.150 2.261 5.037 1.00 94.44 111 GLY A CA 1
ATOM 843 C C . GLY A 1 111 ? -10.073 1.493 4.273 1.00 94.44 111 GLY A C 1
ATOM 844 O O . GLY A 1 111 ? -9.299 2.100 3.540 1.00 94.44 111 GLY A O 1
ATOM 845 N N . GLY A 1 112 ? -10.068 0.159 4.371 1.00 94.94 112 GLY A N 1
ATOM 846 C CA . GLY A 1 112 ? -9.139 -0.689 3.620 1.00 94.94 112 GLY A CA 1
ATOM 847 C C . GLY A 1 112 ? -9.329 -0.583 2.106 1.00 94.94 112 GLY A C 1
ATOM 848 O O . GLY A 1 112 ? -8.349 -0.475 1.371 1.00 94.94 112 GLY A O 1
ATOM 849 N N . LEU A 1 113 ? -10.580 -0.554 1.632 1.00 95.06 113 LEU A N 1
ATOM 850 C CA . LEU A 1 113 ? -10.881 -0.405 0.205 1.00 95.06 113 LEU A CA 1
ATOM 851 C C . LEU A 1 113 ? -10.504 0.989 -0.320 1.00 95.06 113 LEU A C 1
ATOM 853 O O . LEU A 1 113 ? -9.993 1.109 -1.433 1.00 95.06 113 LEU A O 1
ATOM 857 N N . ALA A 1 114 ? -10.746 2.031 0.481 1.00 95.81 114 ALA A N 1
ATOM 858 C CA . ALA A 1 114 ? -10.378 3.401 0.146 1.00 95.81 114 ALA A CA 1
ATOM 859 C C . ALA A 1 114 ? -8.856 3.565 0.035 1.00 95.81 114 ALA A C 1
ATOM 861 O O . ALA A 1 114 ? -8.385 4.138 -0.945 1.00 95.81 114 ALA A O 1
ATOM 862 N N . GLU A 1 115 ? -8.096 3.012 0.984 1.00 94.25 115 GLU A N 1
ATOM 863 C CA . GLU A 1 115 ? -6.628 3.003 0.950 1.00 94.25 115 GLU A CA 1
ATOM 864 C C . GLU A 1 115 ? -6.102 2.263 -0.285 1.00 94.25 115 GLU A C 1
ATOM 866 O O . GLU A 1 115 ? -5.224 2.761 -0.983 1.00 94.25 115 GLU A O 1
ATOM 871 N N . LEU A 1 116 ? -6.678 1.102 -0.607 1.00 93.31 116 LEU A N 1
ATOM 872 C CA . LEU A 1 116 ? -6.260 0.303 -1.759 1.00 93.31 116 LEU A CA 1
ATOM 873 C C . LEU A 1 116 ? -6.507 1.046 -3.083 1.00 93.31 116 LEU A C 1
ATOM 875 O O . LEU A 1 116 ? -5.629 1.080 -3.946 1.00 93.31 116 LEU A O 1
ATOM 879 N N . ALA A 1 117 ? -7.665 1.698 -3.230 1.00 95.31 117 ALA A N 1
ATOM 880 C CA . ALA A 1 117 ? -7.974 2.510 -4.406 1.00 95.31 117 ALA A CA 1
ATOM 881 C C . ALA A 1 117 ? -7.071 3.752 -4.510 1.00 95.31 117 ALA A C 1
ATOM 883 O O . ALA A 1 117 ? -6.526 4.033 -5.580 1.00 95.31 117 ALA A O 1
ATOM 884 N N . ALA A 1 118 ? -6.875 4.475 -3.404 1.00 94.62 118 ALA A N 1
ATOM 885 C CA . ALA A 1 118 ? -6.000 5.644 -3.358 1.00 94.62 118 ALA A CA 1
ATOM 886 C C . ALA A 1 118 ? -4.539 5.272 -3.668 1.00 94.62 118 ALA A C 1
ATOM 888 O O . ALA A 1 118 ? -3.889 5.936 -4.481 1.00 94.62 118 ALA A O 1
ATOM 889 N N . GLY A 1 119 ? -4.045 4.178 -3.083 1.00 91.62 119 GLY A N 1
ATOM 890 C CA . GLY A 1 119 ? -2.705 3.644 -3.310 1.00 91.62 119 GLY A CA 1
ATOM 891 C C . GLY A 1 119 ? -2.483 3.215 -4.759 1.00 91.62 119 GLY A C 1
ATOM 892 O O . GLY A 1 119 ? -1.490 3.617 -5.367 1.00 91.62 119 GLY A O 1
ATOM 893 N N . ALA A 1 120 ? -3.433 2.484 -5.351 1.00 92.19 120 ALA A N 1
ATOM 894 C CA . ALA A 1 120 ? -3.345 2.046 -6.745 1.00 92.19 120 ALA A CA 1
ATOM 895 C C . ALA A 1 120 ? -3.289 3.227 -7.730 1.00 92.19 120 ALA A C 1
ATOM 897 O O . ALA A 1 120 ? -2.472 3.223 -8.652 1.00 92.19 120 ALA A O 1
ATOM 898 N N . ILE A 1 121 ? -4.111 4.262 -7.519 1.00 92.94 121 ILE A N 1
ATOM 899 C CA . ILE A 1 121 ? -4.104 5.470 -8.360 1.00 92.94 121 ILE A CA 1
ATOM 900 C C . ILE A 1 121 ? -2.786 6.234 -8.198 1.00 92.94 121 ILE A C 1
ATOM 902 O O . ILE A 1 121 ? -2.173 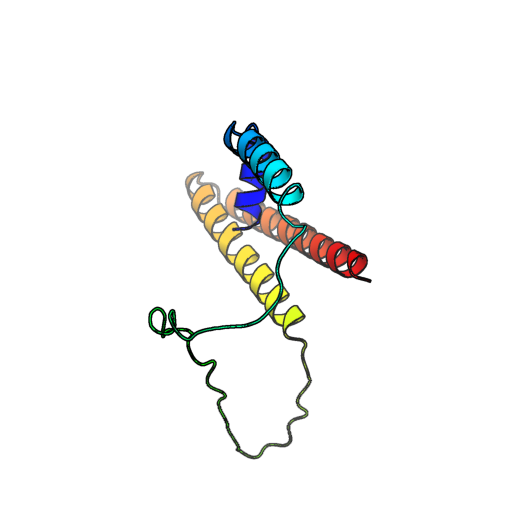6.621 -9.193 1.00 92.94 121 ILE A O 1
ATOM 906 N N . SER A 1 122 ? -2.337 6.427 -6.957 1.00 91.94 122 SER A N 1
ATOM 907 C CA . SER A 1 122 ? -1.096 7.140 -6.640 1.00 91.94 122 SER A CA 1
ATOM 908 C C . SER A 1 122 ? 0.123 6.467 -7.273 1.00 91.94 122 SER A C 1
ATOM 910 O O . SER A 1 122 ? 0.915 7.114 -7.961 1.00 91.94 122 SER A O 1
ATOM 912 N N . MET A 1 123 ? 0.244 5.148 -7.111 1.00 89.56 123 MET A N 1
ATOM 913 C CA . MET A 1 123 ? 1.375 4.383 -7.630 1.00 89.56 123 MET A CA 1
ATOM 914 C C . MET A 1 123 ? 1.315 4.234 -9.156 1.00 89.56 123 MET A C 1
ATOM 916 O O . MET A 1 123 ? 2.346 4.337 -9.818 1.00 89.56 123 MET A O 1
ATOM 920 N N . GLY A 1 124 ? 0.114 4.083 -9.729 1.00 88.50 124 GLY A N 1
ATOM 921 C CA . GLY A 1 124 ? -0.092 4.030 -11.178 1.00 88.50 124 GLY A CA 1
ATOM 922 C C . GLY A 1 124 ? 0.254 5.345 -11.883 1.00 88.50 124 GLY A C 1
ATOM 923 O O . GLY A 1 124 ? 0.988 5.342 -12.873 1.00 88.50 124 GLY A O 1
ATOM 924 N N . LEU A 1 125 ? -0.210 6.484 -11.355 1.00 91.31 125 LEU A N 1
ATOM 925 C CA . LEU A 1 125 ? 0.157 7.803 -11.886 1.00 91.31 125 LEU A CA 1
ATOM 926 C C . LEU A 1 125 ? 1.636 8.125 -11.644 1.00 91.31 125 LEU A C 1
ATOM 928 O O . LEU A 1 125 ? 2.286 8.675 -12.532 1.00 91.31 125 LEU A O 1
ATOM 932 N N . GLY A 1 126 ? 2.185 7.748 -10.485 1.00 89.44 126 GLY A N 1
ATOM 933 C CA . GLY A 1 126 ? 3.606 7.915 -10.174 1.00 89.44 126 GLY A CA 1
ATOM 934 C C . GLY A 1 126 ? 4.511 7.155 -11.145 1.00 89.44 126 GLY A C 1
ATOM 935 O O . GLY A 1 126 ? 5.461 7.732 -11.675 1.00 89.44 126 GLY A O 1
ATOM 936 N N . GLY A 1 127 ? 4.174 5.898 -11.447 1.00 88.50 127 GLY A N 1
ATOM 937 C CA . GLY A 1 127 ? 4.882 5.094 -12.446 1.00 88.50 127 GLY A CA 1
ATOM 938 C C . GLY A 1 127 ? 4.758 5.665 -13.861 1.00 88.50 127 GLY A C 1
ATOM 939 O O . GLY A 1 127 ? 5.752 5.741 -14.582 1.00 88.50 127 GLY A O 1
ATOM 940 N N . TYR A 1 128 ? 3.568 6.141 -14.244 1.00 89.56 128 TYR A N 1
ATOM 941 C CA . TYR A 1 128 ? 3.341 6.751 -15.558 1.00 89.56 128 TYR A CA 1
ATOM 942 C C . TYR A 1 128 ? 4.164 8.028 -15.766 1.00 89.56 128 TYR A C 1
ATOM 944 O O . TYR A 1 128 ? 4.838 8.161 -16.788 1.00 89.56 128 TYR A O 1
ATOM 952 N N . VAL A 1 129 ? 4.133 8.961 -14.808 1.00 91.56 129 VAL A N 1
ATOM 953 C CA . VAL A 1 129 ? 4.898 10.215 -14.910 1.00 91.56 129 VAL A CA 1
ATOM 954 C C . VAL A 1 129 ? 6.399 9.934 -14.853 1.00 91.56 129 VAL A C 1
ATOM 956 O O . VAL A 1 129 ? 7.139 10.530 -15.631 1.00 91.56 129 VAL A O 1
ATOM 959 N N . GLY A 1 130 ? 6.837 8.984 -14.018 1.00 87.88 130 GLY A N 1
ATOM 960 C CA . GLY A 1 130 ? 8.235 8.552 -13.952 1.00 87.88 130 GLY A CA 1
ATOM 961 C C . GLY A 1 130 ? 8.747 8.007 -15.287 1.00 87.88 130 GLY A C 1
ATOM 962 O O . GLY A 1 130 ? 9.783 8.450 -15.782 1.00 87.88 130 GLY A O 1
ATOM 963 N N . ALA A 1 131 ? 7.976 7.123 -15.924 1.00 86.81 131 ALA A N 1
ATOM 964 C CA . ALA A 1 131 ? 8.317 6.584 -17.239 1.00 86.81 131 ALA A CA 1
ATOM 965 C C . ALA A 1 131 ? 8.312 7.663 -18.336 1.00 86.81 131 ALA A C 1
ATOM 967 O O . ALA A 1 131 ? 9.154 7.636 -19.228 1.00 86.81 131 ALA A O 1
ATOM 968 N N . LYS A 1 132 ? 7.392 8.634 -18.262 1.00 88.94 132 LYS A N 1
ATOM 969 C CA . LYS A 1 132 ? 7.322 9.786 -19.178 1.00 88.94 132 LYS A CA 1
ATOM 970 C C . LYS A 1 132 ? 8.505 10.746 -19.045 1.00 88.94 132 LYS A C 1
ATOM 972 O O . LYS A 1 132 ? 8.807 11.421 -20.018 1.00 88.94 132 LYS A O 1
ATOM 977 N N . SER A 1 133 ? 9.120 10.848 -17.867 1.00 84.62 133 SER A N 1
ATOM 978 C CA . SER A 1 133 ? 10.253 11.752 -17.616 1.00 84.62 133 SER A CA 1
ATOM 979 C C . SER A 1 133 ? 11.620 11.193 -18.021 1.00 84.62 133 SER A C 1
ATOM 981 O O . SER A 1 133 ? 12.578 11.955 -18.097 1.00 84.62 133 SER A O 1
ATOM 983 N N . GLU A 1 134 ? 11.719 9.883 -18.254 1.00 76.50 134 GLU A N 1
ATOM 984 C CA . GLU A 1 134 ? 12.943 9.220 -18.736 1.00 76.50 134 GLU A CA 1
ATOM 985 C C . GLU A 1 134 ? 12.999 9.142 -20.279 1.00 76.50 134 GLU A C 1
ATOM 987 O O . GLU A 1 134 ? 14.015 8.733 -20.838 1.00 76.50 134 GLU A O 1
ATOM 992 N N . MET A 1 135 ? 11.916 9.538 -20.965 1.00 54.75 135 MET A N 1
ATOM 993 C CA . MET A 1 135 ? 11.815 9.647 -22.430 1.00 54.75 135 MET A CA 1
ATOM 994 C C . MET A 1 135 ? 12.139 11.060 -22.909 1.00 54.75 135 MET A C 1
ATOM 996 O O . MET A 1 135 ? 12.771 11.164 -23.983 1.00 54.75 135 MET A O 1
#

Organism: NCBI:txid396776